Protein AF-A0AAD5DA37-F1 (afdb_monomer_lite)

Sequence (139 aa):
TGRIPVELLAKANKGSLSLSYDDEITSDAASSCDRSTCKNKNNKKIIIPVIATVVFIVMILTVFIAIWIFKKPKARGTALRIRKQQYTYAEIQSITNNFNVVIGKGGFGTVYRGHIGDTQVAVKMLSESSHQGEKQFQA

Structure (mmCIF, N/CA/C/O backbone):
data_AF-A0AAD5DA37-F1
#
_entry.id   AF-A0AAD5DA37-F1
#
loop_
_atom_site.group_PDB
_atom_site.id
_atom_site.type_symbol
_atom_site.label_atom_id
_atom_site.label_alt_id
_atom_site.label_comp_id
_atom_site.label_asym_id
_atom_site.label_entity_id
_atom_site.label_seq_id
_atom_site.pdbx_PDB_ins_code
_atom_site.Cartn_x
_atom_site.Cartn_y
_atom_site.Cartn_z
_atom_site.occupancy
_atom_site.B_iso_or_equiv
_atom_site.auth_seq_id
_atom_site.auth_comp_id
_atom_site.auth_asym_id
_atom_site.auth_atom_id
_atom_site.pdbx_PDB_model_num
ATOM 1 N N . THR A 1 1 ? 78.936 -23.719 -62.184 1.00 46.50 1 THR A N 1
ATOM 2 C CA . THR A 1 1 ? 77.488 -23.426 -62.109 1.00 46.50 1 THR A CA 1
ATOM 3 C C . THR A 1 1 ? 76.784 -24.616 -61.481 1.00 46.50 1 THR A C 1
ATOM 5 O O . THR A 1 1 ? 76.774 -25.692 -62.063 1.00 46.50 1 THR A O 1
ATOM 8 N N . GLY A 1 2 ? 76.300 -24.479 -60.244 1.00 72.38 2 GLY A N 1
ATOM 9 C CA . GLY A 1 2 ? 75.614 -25.570 -59.540 1.00 72.38 2 GLY A CA 1
ATOM 10 C C . GLY A 1 2 ? 74.167 -25.717 -60.013 1.00 72.38 2 GLY A C 1
ATOM 11 O O . GLY A 1 2 ? 73.505 -24.715 -60.274 1.00 72.38 2 GLY A O 1
ATOM 12 N N . ARG A 1 3 ? 73.672 -26.954 -60.138 1.00 70.62 3 ARG A N 1
ATOM 13 C CA . ARG A 1 3 ? 72.246 -27.212 -60.386 1.00 70.62 3 ARG A CA 1
ATOM 14 C C . ARG A 1 3 ? 71.481 -27.053 -59.077 1.00 70.62 3 ARG A C 1
ATOM 16 O O . ARG A 1 3 ? 71.875 -27.613 -58.059 1.00 70.62 3 ARG A O 1
ATOM 23 N N . ILE A 1 4 ? 70.392 -26.296 -59.119 1.00 79.19 4 ILE A N 1
ATOM 24 C CA . ILE A 1 4 ? 69.515 -26.101 -57.967 1.00 79.19 4 ILE A CA 1
ATOM 25 C C . ILE A 1 4 ? 68.776 -27.425 -57.697 1.00 79.19 4 ILE A C 1
ATOM 27 O O . ILE A 1 4 ? 68.180 -27.977 -58.627 1.00 79.19 4 ILE A O 1
ATOM 31 N N . PRO A 1 5 ? 68.799 -27.950 -56.460 1.00 81.12 5 PRO A N 1
ATOM 32 C CA . PRO A 1 5 ? 68.086 -29.169 -56.095 1.00 81.12 5 PRO A CA 1
ATOM 33 C C . PRO A 1 5 ? 66.579 -29.056 -56.354 1.00 81.12 5 PRO A C 1
ATOM 35 O O . PRO A 1 5 ? 65.937 -28.077 -55.968 1.00 81.12 5 PRO A O 1
ATOM 38 N N . VAL A 1 6 ? 66.000 -30.095 -56.960 1.00 83.81 6 VAL A N 1
ATOM 39 C CA . VAL A 1 6 ? 64.576 -30.156 -57.343 1.00 83.81 6 VAL A CA 1
ATOM 40 C C . VAL A 1 6 ? 63.618 -29.970 -56.164 1.00 83.81 6 VAL A C 1
ATOM 42 O O . VAL A 1 6 ? 62.519 -29.448 -56.334 1.00 83.81 6 VAL A O 1
ATOM 45 N N . GLU A 1 7 ? 64.043 -30.327 -54.954 1.00 80.62 7 GLU A N 1
ATOM 46 C CA . GLU A 1 7 ? 63.244 -30.147 -53.741 1.00 80.62 7 GLU A CA 1
ATOM 47 C C . GLU A 1 7 ? 63.061 -28.679 -53.361 1.00 80.62 7 GLU A C 1
ATOM 49 O O . GLU A 1 7 ? 61.979 -28.288 -52.919 1.00 80.62 7 GLU A O 1
ATOM 54 N N . LEU A 1 8 ? 64.090 -27.850 -53.565 1.00 74.75 8 LEU A N 1
ATOM 55 C CA . LEU A 1 8 ? 64.002 -26.413 -53.305 1.00 74.75 8 LEU A CA 1
ATOM 56 C C . LEU A 1 8 ? 63.081 -25.744 -54.322 1.00 74.75 8 LEU A C 1
ATOM 58 O O . LEU A 1 8 ? 62.268 -24.902 -53.950 1.00 74.75 8 LEU A O 1
ATOM 62 N N . LEU A 1 9 ? 63.131 -26.192 -55.578 1.00 80.38 9 LEU A N 1
ATOM 63 C CA . LEU A 1 9 ? 62.218 -25.733 -56.622 1.00 80.38 9 LEU A CA 1
ATOM 64 C C . LEU A 1 9 ? 60.763 -26.121 -56.306 1.00 80.38 9 LEU A C 1
ATOM 66 O O . LEU A 1 9 ? 59.847 -25.312 -56.442 1.00 80.38 9 LEU A O 1
ATOM 70 N N . ALA A 1 10 ? 60.545 -27.345 -55.818 1.00 80.31 10 ALA A N 1
ATOM 71 C CA . ALA A 1 10 ? 59.225 -27.814 -55.411 1.00 80.31 10 ALA A CA 1
ATOM 72 C C . ALA A 1 10 ? 58.692 -27.057 -54.184 1.00 80.31 10 ALA A C 1
ATOM 74 O O . ALA A 1 10 ? 57.505 -26.731 -54.136 1.00 80.31 10 ALA A O 1
ATOM 75 N N . LYS A 1 11 ? 59.547 -26.748 -53.203 1.00 80.00 11 LYS A N 1
ATOM 76 C CA . LYS A 1 11 ? 59.164 -25.944 -52.031 1.00 80.00 11 LYS A CA 1
ATOM 77 C C . LYS A 1 11 ? 58.892 -24.482 -52.390 1.00 80.00 11 LYS A C 1
ATOM 79 O O . LYS A 1 11 ? 57.960 -23.911 -51.825 1.00 80.00 11 LYS A O 1
ATOM 84 N N . ALA A 1 12 ? 59.628 -23.914 -53.349 1.00 78.75 12 ALA A N 1
ATOM 85 C CA . ALA A 1 12 ? 59.367 -22.582 -53.899 1.00 78.75 12 ALA A CA 1
ATOM 86 C C . ALA A 1 12 ? 58.004 -22.530 -54.605 1.00 78.75 12 ALA A C 1
ATOM 88 O O . ALA A 1 12 ? 57.173 -21.687 -54.276 1.00 78.75 12 ALA A O 1
ATOM 89 N N . ASN A 1 13 ? 57.723 -23.497 -55.485 1.00 78.31 13 ASN A N 1
ATOM 90 C CA . ASN A 1 13 ? 56.436 -23.591 -56.184 1.00 78.31 13 ASN A CA 1
ATOM 91 C C . ASN A 1 13 ? 55.253 -23.834 -55.235 1.00 78.31 13 ASN A C 1
ATOM 93 O O . ASN A 1 13 ? 54.133 -23.426 -55.527 1.00 78.31 13 ASN A O 1
ATOM 97 N N . LYS A 1 14 ? 55.490 -24.480 -54.089 1.00 83.88 14 LYS A N 1
ATOM 98 C CA . LYS A 1 14 ? 54.484 -24.677 -53.033 1.00 83.88 14 LYS A CA 1
ATOM 99 C C . LYS A 1 14 ? 54.370 -23.495 -52.059 1.00 83.88 14 LYS A C 1
ATOM 101 O O . LYS A 1 14 ? 53.580 -23.580 -51.126 1.00 83.88 14 LYS A O 1
ATOM 106 N N . GLY A 1 15 ? 55.154 -22.425 -52.232 1.00 74.88 15 GLY A N 1
ATOM 107 C CA . GLY A 1 15 ? 55.131 -21.248 -51.354 1.00 74.88 15 GLY A CA 1
ATOM 108 C C . GLY A 1 15 ? 55.596 -21.521 -49.918 1.00 74.88 15 GLY A C 1
ATOM 109 O O . GLY A 1 15 ? 55.272 -20.765 -49.011 1.00 74.88 15 GLY A O 1
ATOM 110 N N . SER A 1 16 ? 56.334 -22.613 -49.695 1.00 75.19 16 SER A N 1
ATOM 111 C CA . SER A 1 16 ? 56.757 -23.081 -48.366 1.00 75.19 16 SER A CA 1
ATOM 112 C C . SER A 1 16 ? 58.086 -22.468 -47.898 1.00 75.19 16 SER A C 1
ATOM 114 O O . SER A 1 16 ? 58.566 -22.818 -46.819 1.00 75.19 16 SER A O 1
ATOM 116 N N . LEU A 1 17 ? 58.720 -21.615 -48.706 1.00 65.50 17 LEU A N 1
ATOM 117 C CA . LEU A 1 17 ? 59.999 -20.987 -48.375 1.00 65.50 17 LEU A CA 1
ATOM 118 C C . LEU A 1 17 ? 59.750 -19.600 -47.777 1.00 65.50 17 LEU A C 1
ATOM 120 O O . LEU A 1 17 ? 59.368 -18.676 -48.490 1.00 65.50 17 LEU A O 1
ATOM 124 N N . SER A 1 18 ? 59.974 -19.459 -46.472 1.00 53.88 18 SER A N 1
ATOM 125 C CA . SER A 1 18 ? 60.007 -18.160 -45.799 1.00 53.88 18 SER A CA 1
ATOM 126 C C . SER A 1 18 ? 61.442 -17.643 -45.783 1.00 53.88 18 SER A C 1
ATOM 128 O O . SER A 1 18 ? 62.304 -18.236 -45.133 1.00 53.88 18 SER A O 1
ATOM 130 N N . LEU A 1 19 ? 61.701 -16.552 -46.498 1.00 58.47 19 LEU A N 1
ATOM 131 C CA . LEU A 1 19 ? 62.982 -15.856 -46.465 1.00 58.47 19 LEU A CA 1
ATOM 132 C C . LEU A 1 19 ? 62.803 -14.637 -45.559 1.00 58.47 19 LEU A C 1
ATOM 134 O O . LEU A 1 19 ? 62.083 -13.707 -45.914 1.00 58.47 19 LEU A O 1
ATOM 138 N N . SER A 1 20 ? 63.383 -14.696 -44.363 1.00 57.66 20 SER A N 1
ATOM 139 C CA . SER A 1 20 ? 63.475 -13.545 -43.465 1.00 57.66 20 SER A CA 1
ATOM 140 C C . SER A 1 20 ? 64.844 -12.918 -43.680 1.00 57.66 20 SER A C 1
ATOM 142 O O . SER A 1 20 ? 65.851 -13.618 -43.590 1.00 57.66 20 SER A O 1
ATOM 144 N N . TYR A 1 21 ? 64.866 -11.637 -44.028 1.00 58.88 21 TYR A N 1
ATOM 145 C CA . TYR A 1 21 ? 66.077 -10.834 -44.112 1.00 58.88 21 TYR A CA 1
ATOM 146 C C . TYR A 1 21 ? 65.953 -9.760 -43.038 1.00 58.88 21 TYR A C 1
ATOM 148 O O . TYR A 1 21 ? 65.040 -8.935 -43.101 1.00 58.88 21 TYR A O 1
ATOM 156 N N . ASP A 1 22 ? 66.812 -9.835 -42.030 1.00 49.25 22 ASP A N 1
ATOM 157 C CA . ASP A 1 22 ? 66.874 -8.833 -40.976 1.00 49.25 22 ASP A CA 1
ATOM 158 C C . ASP A 1 22 ? 67.681 -7.652 -41.523 1.00 49.25 22 ASP A C 1
ATOM 160 O O . ASP A 1 22 ? 68.890 -7.747 -41.722 1.00 49.25 22 ASP A O 1
ATOM 164 N N . ASP A 1 23 ? 66.985 -6.566 -41.853 1.00 50.91 23 ASP A N 1
ATOM 165 C CA . ASP A 1 23 ? 67.605 -5.339 -42.342 1.00 50.91 23 ASP A CA 1
ATOM 166 C C . ASP A 1 23 ? 68.071 -4.509 -41.137 1.00 50.91 23 ASP A C 1
ATOM 168 O O . ASP A 1 23 ? 67.270 -3.878 -40.441 1.00 50.91 23 ASP A O 1
ATOM 172 N N . GLU A 1 24 ? 69.374 -4.546 -40.856 1.00 46.44 24 GLU A N 1
ATOM 173 C CA . GLU A 1 24 ? 70.029 -3.541 -40.024 1.00 46.44 24 GLU A CA 1
ATOM 174 C C . GLU A 1 24 ? 70.296 -2.314 -40.906 1.00 46.44 24 GLU A C 1
ATOM 176 O O . GLU A 1 24 ? 71.059 -2.353 -41.870 1.00 46.44 24 GLU A O 1
ATOM 181 N N . ILE A 1 25 ? 69.576 -1.239 -40.589 1.00 48.12 25 ILE A N 1
ATOM 182 C CA . ILE A 1 25 ? 69.479 0.023 -41.325 1.00 48.12 25 ILE A CA 1
ATOM 183 C C . ILE A 1 25 ? 70.859 0.535 -41.766 1.00 48.12 25 ILE A C 1
ATOM 185 O O . ILE A 1 25 ? 71.643 0.980 -40.931 1.00 48.12 25 ILE A O 1
ATOM 189 N N . THR A 1 26 ? 71.093 0.633 -43.078 1.00 40.06 26 THR A N 1
ATOM 190 C CA . THR A 1 26 ? 71.935 1.701 -43.641 1.00 40.06 26 THR A CA 1
ATOM 191 C C . THR A 1 26 ? 71.319 2.293 -44.907 1.00 40.06 26 THR A C 1
ATOM 193 O O . THR A 1 26 ? 70.771 1.613 -45.770 1.00 40.06 26 THR A O 1
ATOM 196 N N . SER A 1 27 ? 71.358 3.619 -44.938 1.00 47.59 27 SER A N 1
ATOM 197 C CA . SER A 1 27 ? 70.870 4.535 -45.958 1.00 47.59 27 SER A CA 1
ATOM 198 C C . SER A 1 27 ? 71.576 4.358 -47.306 1.00 47.59 27 SER A C 1
ATOM 200 O O . SER A 1 27 ? 72.799 4.339 -47.349 1.00 47.59 27 SER A O 1
ATOM 202 N N . ASP A 1 28 ? 70.800 4.284 -48.394 1.00 40.62 28 ASP A N 1
ATOM 203 C CA . ASP A 1 28 ? 70.875 5.172 -49.572 1.00 40.62 28 ASP A CA 1
ATOM 204 C C . ASP A 1 28 ? 70.463 4.491 -50.897 1.00 40.62 28 ASP A C 1
ATOM 206 O O . ASP A 1 28 ? 70.945 3.435 -51.285 1.00 40.62 28 ASP A O 1
ATOM 210 N N . ALA A 1 29 ? 69.562 5.186 -51.599 1.00 44.03 29 ALA A N 1
ATOM 211 C CA . ALA A 1 29 ? 69.283 5.185 -53.038 1.00 44.03 29 ALA A CA 1
ATOM 212 C C . ALA A 1 29 ? 68.998 3.863 -53.804 1.00 44.03 29 ALA A C 1
ATOM 214 O O . ALA A 1 29 ? 69.875 3.180 -54.317 1.00 44.03 29 ALA A O 1
ATOM 215 N N . ALA A 1 30 ? 67.701 3.720 -54.109 1.00 46.97 30 ALA A N 1
ATOM 216 C CA . ALA A 1 30 ? 67.139 3.369 -55.419 1.00 46.97 30 ALA A CA 1
ATOM 217 C C . ALA A 1 30 ? 67.285 1.926 -55.947 1.00 46.97 30 ALA A C 1
ATOM 219 O O . ALA A 1 30 ? 68.140 1.610 -56.768 1.00 46.97 30 ALA A O 1
ATOM 220 N N . SER A 1 31 ? 66.244 1.124 -55.710 1.00 42.97 31 SER A N 1
ATOM 221 C CA . SER A 1 31 ? 65.610 0.415 -56.827 1.00 42.97 31 SER A CA 1
ATOM 222 C C . SER A 1 31 ? 64.092 0.368 -56.644 1.00 42.97 31 SER A C 1
ATOM 224 O O . SER A 1 31 ? 63.566 0.234 -55.543 1.00 42.97 31 SER A O 1
ATOM 226 N N . SER A 1 32 ? 63.403 0.611 -57.754 1.00 42.59 32 SER A N 1
ATOM 227 C CA . SER A 1 32 ? 61.955 0.698 -57.895 1.00 42.59 32 SER A CA 1
ATOM 228 C C . SER A 1 32 ? 61.241 -0.525 -57.314 1.00 42.59 32 SER A C 1
ATOM 230 O O . SER A 1 32 ? 61.392 -1.636 -57.818 1.00 42.59 32 SER A O 1
ATOM 232 N N . CYS A 1 33 ? 60.410 -0.308 -56.296 1.00 40.47 33 CYS A N 1
ATOM 233 C CA . CYS A 1 33 ? 59.409 -1.278 -55.874 1.00 40.47 33 CYS A CA 1
ATOM 234 C C . CYS A 1 33 ? 58.073 -0.900 -56.514 1.00 40.47 33 CYS A C 1
ATOM 236 O O . CYS A 1 33 ? 57.342 -0.058 -55.988 1.00 40.47 33 CYS A O 1
ATOM 238 N N . ASP A 1 34 ? 57.735 -1.542 -57.633 1.00 42.50 34 ASP A N 1
ATOM 239 C CA . ASP A 1 34 ? 56.370 -1.528 -58.153 1.00 42.50 34 ASP A CA 1
ATOM 240 C C . ASP A 1 34 ? 55.478 -2.342 -57.204 1.00 42.50 34 ASP A C 1
ATOM 242 O O . ASP A 1 34 ? 55.358 -3.568 -57.281 1.00 42.50 34 ASP A O 1
ATOM 246 N N . ARG A 1 35 ? 54.893 -1.650 -56.222 1.00 53.50 35 ARG A N 1
ATOM 247 C CA . ARG A 1 35 ? 53.939 -2.219 -55.269 1.00 53.50 35 ARG A CA 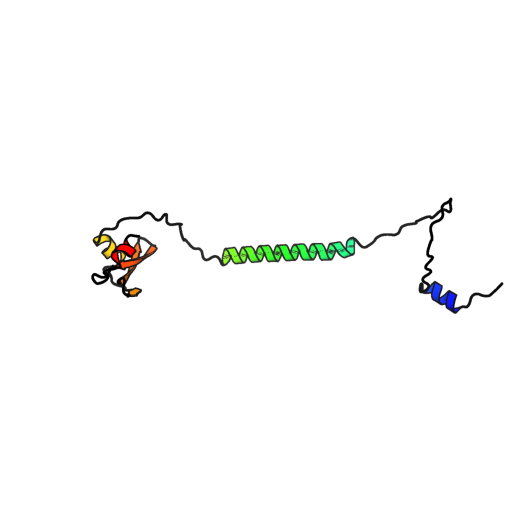1
ATOM 248 C C . ARG A 1 35 ? 52.576 -2.334 -55.943 1.00 53.50 35 ARG A C 1
ATOM 250 O O . ARG A 1 35 ? 51.628 -1.629 -55.590 1.00 53.50 35 ARG A O 1
ATOM 257 N N . SER A 1 36 ? 52.456 -3.251 -56.895 1.00 50.81 36 SER A N 1
ATOM 258 C CA . SER A 1 36 ? 51.175 -3.559 -57.525 1.00 50.81 36 SER A CA 1
ATOM 259 C C . SER A 1 36 ? 50.251 -4.300 -56.543 1.00 50.81 36 SER A C 1
ATOM 261 O O . SER A 1 36 ? 50.199 -5.518 -56.422 1.00 50.81 36 SER A O 1
ATOM 263 N N . THR A 1 37 ? 49.457 -3.499 -55.830 1.00 51.59 37 THR A N 1
ATOM 264 C CA . THR A 1 37 ? 48.185 -3.845 -55.176 1.00 51.59 37 THR A CA 1
ATOM 265 C C . THR A 1 37 ? 48.179 -5.059 -54.242 1.00 51.59 37 THR A C 1
ATOM 267 O O . THR A 1 37 ? 47.638 -6.122 -54.550 1.00 51.59 37 THR A O 1
ATOM 270 N N . CYS A 1 38 ? 48.563 -4.828 -52.987 1.00 47.75 38 CYS A N 1
ATOM 271 C CA . CYS A 1 38 ? 47.943 -5.556 -51.884 1.00 47.75 38 CYS A CA 1
ATOM 272 C C . CYS A 1 38 ? 46.453 -5.168 -51.828 1.00 47.75 38 CYS A C 1
ATOM 274 O O . CYS A 1 38 ? 46.079 -4.172 -51.209 1.00 47.75 38 CYS A O 1
ATOM 276 N N . LYS A 1 39 ? 45.582 -5.932 -52.495 1.00 47.56 39 LYS A N 1
ATOM 277 C CA . LYS A 1 39 ? 44.130 -5.824 -52.302 1.00 47.56 39 LYS A CA 1
ATOM 278 C C . LYS A 1 39 ? 43.793 -6.317 -50.893 1.00 47.56 39 LYS A C 1
ATOM 280 O O . LYS A 1 39 ? 43.587 -7.509 -50.684 1.00 47.56 39 LYS A O 1
ATOM 285 N N . ASN A 1 40 ? 43.715 -5.395 -49.936 1.00 54.41 40 ASN A N 1
ATOM 286 C CA . ASN A 1 40 ? 43.062 -5.622 -48.649 1.00 54.41 40 ASN A CA 1
ATOM 287 C C . ASN A 1 40 ? 41.586 -5.968 -48.924 1.00 54.41 40 ASN A C 1
ATOM 289 O O . ASN A 1 40 ? 40.786 -5.115 -49.311 1.00 54.41 40 ASN A O 1
ATOM 293 N N . LYS A 1 41 ? 41.252 -7.256 -48.817 1.00 56.19 41 LYS A N 1
ATOM 294 C CA . LYS A 1 41 ? 39.925 -7.818 -49.095 1.00 56.19 41 LYS A CA 1
ATOM 295 C C . LYS A 1 41 ? 39.387 -8.483 -47.829 1.00 56.19 41 LYS A C 1
ATOM 297 O O . LYS A 1 41 ? 39.072 -9.671 -47.824 1.00 56.19 41 LYS A O 1
ATOM 302 N N . ASN A 1 42 ? 39.287 -7.717 -46.744 1.00 59.69 42 ASN A N 1
ATOM 303 C CA . ASN A 1 42 ? 38.787 -8.207 -45.453 1.00 59.69 42 ASN A CA 1
ATOM 304 C C . ASN A 1 42 ? 37.783 -7.276 -44.755 1.00 59.69 42 ASN A C 1
ATOM 306 O O . ASN A 1 42 ? 37.200 -7.672 -43.751 1.00 59.69 42 ASN A O 1
ATOM 310 N N . ASN A 1 43 ? 37.437 -6.123 -45.328 1.00 57.38 43 ASN A N 1
ATOM 311 C CA . ASN A 1 43 ? 36.329 -5.303 -44.826 1.00 57.38 43 ASN A CA 1
ATOM 312 C C . ASN A 1 43 ? 34.960 -5.992 -45.007 1.00 57.38 43 ASN A C 1
ATOM 314 O O . ASN A 1 43 ? 34.153 -5.997 -44.087 1.00 57.38 43 ASN A O 1
ATOM 318 N N . LYS A 1 44 ? 34.702 -6.689 -46.122 1.00 56.38 44 LYS A N 1
ATOM 319 C CA . LYS A 1 44 ? 33.400 -7.366 -46.333 1.00 56.38 44 LYS A CA 1
ATOM 320 C C . LYS A 1 44 ? 33.169 -8.598 -45.443 1.00 56.38 44 LYS A C 1
ATOM 322 O O . LYS A 1 44 ? 32.024 -8.922 -45.161 1.00 56.38 44 LYS A O 1
ATOM 327 N N . LYS A 1 45 ? 34.234 -9.272 -44.986 1.00 60.28 45 LYS A N 1
ATOM 328 C CA . LYS A 1 45 ? 34.129 -10.461 -44.115 1.00 60.28 45 LYS A CA 1
ATOM 329 C C . LYS A 1 45 ? 33.882 -10.104 -42.643 1.00 60.28 45 LYS A C 1
ATOM 331 O O . LYS A 1 45 ? 33.320 -10.918 -41.924 1.00 60.28 45 LYS A O 1
ATOM 336 N N . ILE A 1 46 ? 34.267 -8.898 -42.216 1.00 62.97 46 ILE A N 1
ATOM 337 C CA . ILE A 1 46 ? 34.105 -8.412 -40.834 1.00 62.97 46 ILE A CA 1
ATOM 338 C C . ILE A 1 46 ? 32.809 -7.599 -40.673 1.00 62.97 46 ILE A C 1
ATOM 340 O O . ILE A 1 46 ? 32.174 -7.657 -39.629 1.00 62.97 46 ILE A O 1
ATOM 344 N N . ILE A 1 47 ? 32.352 -6.901 -41.717 1.00 65.81 47 ILE A N 1
ATOM 345 C CA . ILE A 1 47 ? 31.130 -6.080 -41.653 1.00 65.81 47 ILE A CA 1
ATOM 346 C C . ILE A 1 47 ? 29.863 -6.933 -41.448 1.00 65.81 47 ILE A C 1
ATOM 348 O O . ILE A 1 47 ? 28.989 -6.558 -40.672 1.00 65.81 47 ILE A O 1
ATOM 352 N N . ILE A 1 48 ? 29.770 -8.096 -42.102 1.00 70.44 48 ILE A N 1
ATOM 353 C CA . ILE A 1 48 ? 28.586 -8.971 -42.035 1.00 70.44 48 ILE A CA 1
ATOM 354 C C . ILE A 1 48 ? 28.303 -9.478 -40.604 1.00 70.44 48 ILE A C 1
ATOM 356 O O . ILE A 1 48 ? 27.172 -9.302 -40.147 1.00 70.44 48 ILE A O 1
ATOM 360 N N . PRO A 1 49 ? 29.273 -10.052 -39.856 1.00 79.25 49 PRO A N 1
ATOM 361 C CA . PRO A 1 49 ? 29.007 -10.498 -38.488 1.00 79.25 49 PRO A CA 1
ATOM 362 C C . PRO A 1 49 ? 28.738 -9.333 -37.526 1.00 79.25 49 PRO A C 1
ATOM 364 O O . PRO A 1 49 ? 27.923 -9.484 -36.624 1.00 79.25 49 PRO A O 1
ATOM 367 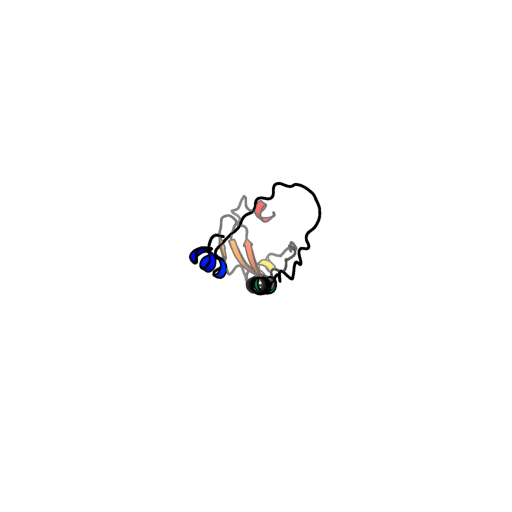N N . VAL A 1 50 ? 29.353 -8.163 -37.732 1.00 82.06 50 VAL A N 1
ATOM 368 C CA . VAL A 1 50 ? 29.151 -6.994 -36.856 1.00 82.06 50 VAL A CA 1
ATOM 369 C C . VAL A 1 50 ? 27.743 -6.413 -37.001 1.00 82.06 50 VAL A C 1
ATOM 371 O O . VAL A 1 50 ? 27.109 -6.075 -36.007 1.00 82.06 50 VAL A O 1
ATOM 374 N N . ILE A 1 51 ? 27.206 -6.329 -38.220 1.00 83.94 51 ILE A N 1
ATOM 375 C CA . ILE A 1 51 ? 25.832 -5.840 -38.413 1.00 83.94 51 ILE A CA 1
ATOM 376 C C . ILE A 1 51 ? 24.827 -6.827 -37.807 1.00 83.94 51 ILE A C 1
ATOM 378 O O . ILE A 1 51 ? 23.882 -6.411 -37.135 1.00 83.94 51 ILE A O 1
ATOM 382 N N . ALA A 1 52 ? 25.051 -8.132 -37.989 1.00 85.62 52 ALA A N 1
ATOM 383 C CA . ALA A 1 52 ? 24.169 -9.162 -37.447 1.00 85.62 52 ALA A CA 1
ATOM 384 C C . ALA A 1 52 ? 24.095 -9.124 -35.909 1.00 85.62 52 ALA A C 1
ATOM 386 O O . ALA A 1 52 ? 23.005 -9.246 -35.346 1.00 85.62 52 ALA A O 1
ATOM 387 N N . THR A 1 53 ? 25.220 -8.899 -35.220 1.00 89.06 53 THR A N 1
ATOM 388 C CA . THR A 1 53 ? 25.241 -8.817 -33.750 1.00 89.06 53 THR A CA 1
ATOM 389 C C . THR A 1 53 ? 24.558 -7.559 -33.229 1.00 89.06 53 THR A C 1
ATOM 391 O O . THR A 1 53 ? 23.787 -7.643 -32.274 1.00 89.06 53 THR A O 1
ATOM 394 N N . VAL A 1 54 ? 24.769 -6.406 -33.870 1.00 93.19 54 VAL A N 1
ATOM 395 C CA . VAL A 1 54 ? 24.127 -5.148 -33.459 1.00 93.19 54 VAL A CA 1
ATOM 396 C C . VAL A 1 54 ? 22.605 -5.240 -33.590 1.00 93.19 54 VAL A C 1
ATOM 398 O O . VAL A 1 54 ? 21.890 -4.874 -32.658 1.00 93.19 54 VAL A O 1
ATOM 401 N N . VAL A 1 55 ? 22.094 -5.796 -34.694 1.00 93.50 55 VAL A N 1
ATOM 402 C CA . VAL A 1 55 ? 20.644 -5.971 -34.894 1.00 93.50 55 VAL A CA 1
ATOM 403 C C . VAL A 1 55 ? 20.053 -6.920 -33.849 1.00 93.50 55 VAL A C 1
ATOM 405 O O . VAL A 1 55 ? 19.003 -6.624 -33.280 1.00 93.50 55 VAL A O 1
ATOM 408 N N . PHE A 1 56 ? 20.738 -8.024 -33.542 1.00 94.12 56 PHE A N 1
ATOM 409 C CA . PHE A 1 56 ? 20.280 -8.983 -32.536 1.00 94.12 56 PHE A CA 1
ATOM 410 C C . PHE A 1 56 ? 20.225 -8.374 -31.126 1.00 94.12 56 PHE A C 1
ATOM 412 O O . PHE A 1 56 ? 19.236 -8.554 -30.416 1.00 94.12 56 PHE A O 1
ATOM 419 N N . ILE A 1 57 ? 21.236 -7.588 -30.740 1.00 94.81 57 ILE A N 1
ATOM 420 C CA . ILE A 1 57 ? 21.272 -6.896 -29.442 1.00 94.81 57 ILE A CA 1
ATOM 421 C C . ILE A 1 57 ? 20.127 -5.880 -29.334 1.00 94.81 57 ILE A C 1
ATOM 423 O O . ILE A 1 57 ? 19.428 -5.853 -28.322 1.00 94.81 57 ILE A O 1
ATOM 427 N N . VAL A 1 58 ? 19.882 -5.080 -30.377 1.00 95.38 58 VAL A N 1
ATOM 428 C CA . VAL A 1 58 ? 18.769 -4.112 -30.395 1.00 95.38 58 VAL A CA 1
ATOM 429 C C . VAL A 1 58 ? 17.413 -4.826 -30.312 1.00 95.38 58 VAL A C 1
ATOM 431 O O . VAL A 1 58 ? 16.520 -4.381 -29.588 1.00 95.38 58 VAL A O 1
ATOM 434 N N . MET A 1 59 ? 17.260 -5.969 -30.984 1.00 94.62 59 MET A N 1
ATOM 435 C CA . MET A 1 59 ? 16.039 -6.779 -30.926 1.00 94.62 59 MET A CA 1
ATOM 436 C C . MET A 1 59 ? 15.798 -7.326 -29.508 1.00 94.62 59 MET A C 1
ATOM 438 O O . MET A 1 59 ? 14.707 -7.177 -28.961 1.00 94.62 59 MET A O 1
ATOM 442 N N . ILE A 1 60 ? 16.836 -7.840 -28.843 1.00 95.12 60 ILE A N 1
ATOM 443 C CA . ILE A 1 60 ? 16.734 -8.286 -27.445 1.00 95.12 60 ILE A CA 1
ATOM 444 C C . ILE A 1 60 ? 16.378 -7.122 -26.514 1.00 95.12 60 ILE A C 1
ATOM 446 O O . ILE A 1 60 ? 15.488 -7.270 -25.678 1.00 95.12 60 ILE A O 1
ATOM 450 N N . LEU A 1 61 ? 17.025 -5.962 -26.658 1.00 94.62 61 LEU A N 1
ATOM 451 C CA . LEU A 1 61 ? 16.752 -4.793 -25.816 1.00 94.62 61 LEU A CA 1
ATOM 452 C C . LEU A 1 61 ? 15.310 -4.301 -25.976 1.00 94.62 61 LEU A C 1
ATOM 454 O O . LEU A 1 61 ? 14.644 -4.028 -24.979 1.00 94.62 61 LEU A O 1
ATOM 458 N N . THR A 1 62 ? 14.799 -4.233 -27.206 1.00 92.69 62 THR A N 1
ATOM 459 C CA . THR A 1 62 ? 13.412 -3.808 -27.464 1.00 92.69 62 THR A CA 1
ATOM 460 C C . THR A 1 62 ? 12.394 -4.787 -26.882 1.00 92.69 62 THR A C 1
ATOM 462 O O . THR A 1 62 ? 11.447 -4.353 -26.225 1.00 92.69 62 THR A O 1
ATOM 465 N N . VAL A 1 63 ? 12.615 -6.097 -27.026 1.00 94.62 63 VAL A N 1
ATOM 466 C CA . VAL A 1 63 ? 11.761 -7.130 -26.419 1.00 94.62 63 VAL A CA 1
ATOM 467 C C . VAL A 1 63 ? 11.840 -7.087 -24.895 1.00 94.62 63 VAL A C 1
ATOM 469 O O . VAL A 1 63 ? 10.814 -7.180 -24.230 1.00 94.62 63 VAL A O 1
ATOM 472 N N . PHE A 1 64 ? 13.023 -6.893 -24.318 1.00 92.75 64 PHE A N 1
ATOM 473 C CA . PHE A 1 64 ? 13.204 -6.824 -22.870 1.00 92.75 64 PHE A CA 1
ATOM 474 C C . PHE A 1 64 ? 12.528 -5.591 -22.260 1.00 92.75 64 PHE A C 1
ATOM 476 O O . PHE A 1 64 ? 11.833 -5.705 -21.250 1.00 92.75 64 PHE A O 1
ATOM 483 N N . ILE A 1 65 ? 12.638 -4.433 -22.918 1.00 91.06 65 ILE A N 1
ATOM 484 C CA . ILE A 1 65 ? 11.913 -3.212 -22.545 1.00 91.06 65 ILE A CA 1
ATOM 485 C C . ILE A 1 65 ? 10.402 -3.425 -22.685 1.00 91.06 65 ILE A C 1
ATOM 487 O O . ILE A 1 65 ? 9.659 -3.079 -21.767 1.00 91.06 65 ILE A O 1
ATOM 491 N N . ALA A 1 66 ? 9.936 -4.035 -23.779 1.00 88.62 66 ALA A N 1
ATOM 492 C CA . ALA A 1 66 ? 8.523 -4.344 -23.971 1.00 88.62 66 ALA A CA 1
ATOM 493 C C . ALA A 1 66 ? 8.008 -5.284 -22.874 1.00 88.62 66 ALA A C 1
ATOM 495 O O . ALA A 1 66 ? 7.022 -4.964 -22.217 1.00 88.62 66 ALA A O 1
ATOM 496 N N . ILE A 1 67 ? 8.703 -6.390 -22.596 1.00 89.56 67 ILE A N 1
ATOM 497 C CA . ILE A 1 67 ? 8.369 -7.321 -21.511 1.00 89.56 67 ILE A CA 1
ATOM 498 C C . ILE A 1 67 ? 8.365 -6.597 -20.170 1.00 89.56 67 ILE A C 1
ATOM 500 O O . ILE A 1 67 ? 7.462 -6.831 -19.375 1.00 89.56 67 ILE A O 1
ATOM 504 N N . TRP A 1 68 ? 9.318 -5.706 -19.899 1.00 84.88 68 TRP A N 1
ATOM 505 C CA . TRP A 1 68 ? 9.299 -4.922 -18.671 1.00 84.88 68 TRP A CA 1
ATOM 506 C C . TRP A 1 68 ? 8.101 -3.990 -18.593 1.00 84.88 68 TRP A C 1
ATOM 508 O O . TRP A 1 68 ? 7.503 -3.923 -17.528 1.00 84.88 68 TRP A O 1
ATOM 518 N N . ILE A 1 69 ? 7.718 -3.321 -19.680 1.00 78.88 69 ILE A N 1
ATOM 519 C CA . ILE A 1 69 ? 6.523 -2.467 -19.732 1.00 78.88 69 ILE A CA 1
ATOM 520 C C . ILE A 1 69 ? 5.249 -3.305 -19.548 1.00 78.88 69 ILE A C 1
ATOM 522 O O . ILE A 1 69 ? 4.386 -2.921 -18.763 1.00 78.88 69 ILE A O 1
ATOM 526 N N . PHE A 1 70 ? 5.150 -4.463 -20.206 1.00 75.44 70 PHE A N 1
ATOM 527 C CA . PHE A 1 70 ? 4.001 -5.371 -20.117 1.00 75.44 70 PHE A CA 1
ATOM 528 C C . PHE A 1 70 ? 3.916 -6.107 -18.771 1.00 75.44 70 PHE A C 1
ATOM 530 O O . PHE A 1 70 ? 2.815 -6.370 -18.292 1.00 75.44 70 PHE A O 1
ATOM 537 N N . LYS A 1 71 ? 5.055 -6.427 -18.142 1.00 69.19 71 LYS A N 1
ATOM 538 C CA . LYS A 1 71 ? 5.132 -7.050 -16.809 1.00 69.19 71 LYS A CA 1
ATOM 539 C C . LYS A 1 71 ? 5.121 -6.037 -15.676 1.00 69.19 71 LYS A C 1
ATOM 541 O O . LYS A 1 71 ? 5.029 -6.474 -14.529 1.00 69.19 71 LYS A O 1
ATOM 546 N N . LYS A 1 72 ? 5.185 -4.722 -15.933 1.00 59.53 72 LYS A N 1
ATOM 547 C CA . LYS A 1 72 ? 4.793 -3.770 -14.892 1.00 59.53 72 LYS A CA 1
ATOM 548 C C . LYS A 1 72 ? 3.310 -4.035 -14.656 1.00 59.53 72 LYS A C 1
ATOM 550 O O . LYS A 1 72 ? 2.520 -3.787 -15.571 1.00 59.53 72 LYS A O 1
ATOM 555 N N . PRO A 1 73 ? 2.889 -4.531 -13.477 1.00 58.25 73 PRO A N 1
ATOM 556 C CA . PRO A 1 73 ? 1.483 -4.428 -13.148 1.00 58.25 73 PRO A CA 1
ATOM 557 C C . PRO A 1 73 ? 1.120 -2.958 -13.350 1.00 58.25 73 PRO A C 1
ATOM 559 O O . PRO A 1 73 ? 1.892 -2.071 -12.968 1.00 58.25 73 PRO A O 1
ATOM 562 N N . LYS A 1 74 ? -0.026 -2.688 -13.983 1.00 52.16 74 LYS A N 1
ATOM 563 C CA . LYS A 1 74 ? -0.683 -1.389 -13.855 1.00 52.16 74 LYS A CA 1
ATOM 564 C C . LYS A 1 74 ? -0.947 -1.208 -12.364 1.00 52.16 74 LYS A C 1
ATOM 566 O O . LYS A 1 74 ?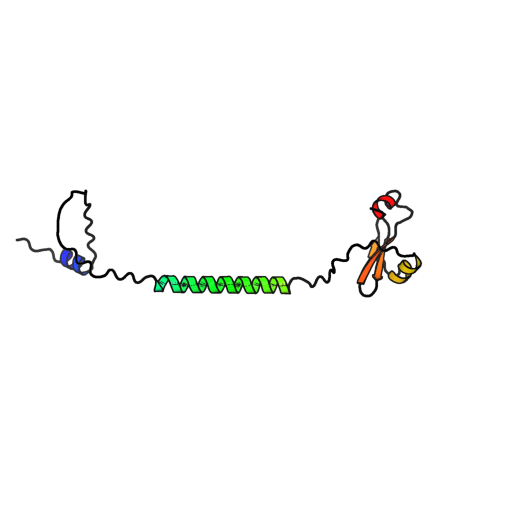 -2.040 -1.466 -11.873 1.00 52.16 74 LYS A O 1
ATOM 571 N N . ALA A 1 75 ? 0.057 -0.745 -11.632 1.00 55.81 75 ALA A N 1
ATOM 572 C CA . ALA A 1 75 ? -0.170 0.021 -10.446 1.00 55.81 75 ALA A CA 1
ATOM 573 C C . ALA A 1 75 ? -0.868 1.274 -10.971 1.00 55.81 75 ALA A C 1
ATOM 575 O O . ALA A 1 75 ? -0.244 2.291 -11.260 1.00 55.81 75 ALA A O 1
ATOM 576 N N . ARG A 1 76 ? -2.201 1.215 -11.036 1.00 48.75 76 ARG A N 1
ATOM 577 C CA . ARG A 1 76 ? -3.050 2.360 -10.703 1.00 48.75 76 ARG A CA 1
ATOM 578 C C . ARG A 1 76 ? -2.819 2.716 -9.224 1.00 48.75 76 ARG A C 1
ATOM 580 O O . ARG A 1 76 ? -3.746 2.878 -8.452 1.00 48.75 76 ARG A O 1
ATOM 587 N N . GLY A 1 77 ? -1.561 2.832 -8.815 1.00 50.19 77 GLY A N 1
ATOM 588 C CA . GLY A 1 77 ? -1.183 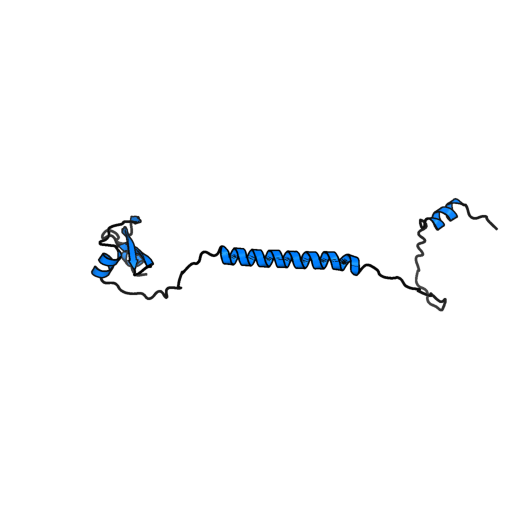3.722 -7.755 1.00 50.19 77 GLY A CA 1
ATOM 589 C C . GLY A 1 77 ? -1.124 5.069 -8.435 1.00 50.19 77 GLY A C 1
ATOM 590 O O . GLY A 1 77 ? -0.050 5.534 -8.806 1.00 50.19 77 GLY A O 1
ATOM 591 N N . THR A 1 78 ? -2.291 5.698 -8.624 1.00 49.53 78 THR A N 1
ATOM 592 C CA . THR A 1 78 ? -2.344 7.145 -8.436 1.00 49.53 78 THR A CA 1
ATOM 593 C C . THR A 1 78 ? -1.453 7.407 -7.240 1.00 49.53 78 THR A C 1
ATOM 595 O O . THR A 1 78 ? -1.680 6.810 -6.185 1.00 49.53 78 THR A O 1
ATOM 598 N N . ALA A 1 79 ? -0.401 8.201 -7.424 1.00 50.12 79 ALA A N 1
ATOM 599 C CA . ALA A 1 79 ? 0.253 8.851 -6.313 1.00 50.12 79 ALA A CA 1
ATOM 600 C C . ALA A 1 79 ? -0.864 9.639 -5.624 1.00 50.12 79 ALA A C 1
ATOM 602 O O . ALA A 1 79 ? -1.163 10.775 -5.993 1.00 50.12 79 ALA A O 1
ATOM 603 N N . LEU A 1 80 ? -1.590 8.965 -4.729 1.00 52.41 80 LEU A N 1
ATOM 604 C CA . LEU A 1 80 ? -2.556 9.559 -3.846 1.00 52.41 80 LEU A CA 1
ATOM 605 C C . LEU A 1 80 ? -1.665 10.479 -3.048 1.00 52.41 80 LEU A C 1
ATOM 607 O O . LEU A 1 80 ? -0.949 10.041 -2.148 1.00 52.41 80 LEU A O 1
ATOM 611 N N . ARG A 1 81 ? -1.633 11.752 -3.465 1.00 49.09 81 ARG A N 1
ATOM 612 C CA . ARG A 1 81 ? -1.307 12.862 -2.584 1.00 49.09 81 ARG A CA 1
ATOM 613 C C . ARG A 1 81 ? -1.894 12.441 -1.254 1.00 49.09 81 ARG A C 1
ATOM 615 O O . ARG A 1 81 ? -3.109 12.246 -1.199 1.00 49.09 81 ARG A O 1
ATOM 622 N N . ILE A 1 82 ? -1.044 12.206 -0.259 1.00 58.56 82 ILE A N 1
ATOM 623 C CA . ILE A 1 82 ? -1.477 11.866 1.091 1.00 58.56 82 ILE A CA 1
ATOM 624 C C . ILE A 1 82 ? -2.170 13.130 1.599 1.00 58.56 82 ILE A C 1
ATOM 626 O O . ILE A 1 82 ? -1.595 13.972 2.281 1.00 58.56 82 ILE A O 1
ATOM 630 N N . ARG A 1 83 ? -3.400 13.353 1.137 1.00 62.09 83 ARG A N 1
ATOM 631 C CA . ARG A 1 83 ? -4.313 14.321 1.694 1.00 62.09 83 ARG A CA 1
ATOM 632 C C . ARG A 1 83 ? -4.778 13.631 2.950 1.00 62.09 83 ARG A C 1
ATOM 634 O O . ARG A 1 83 ? -5.493 12.636 2.881 1.00 62.09 83 ARG A O 1
ATOM 641 N N . LYS A 1 84 ? -4.285 14.120 4.084 1.00 71.00 84 LYS A N 1
ATOM 642 C CA . LYS A 1 84 ? -4.757 13.733 5.407 1.00 71.00 84 LYS A CA 1
ATOM 643 C C . LYS A 1 84 ? -6.218 14.175 5.504 1.00 71.00 84 LYS A C 1
ATOM 645 O O . LYS A 1 84 ? -6.513 15.289 5.921 1.00 71.00 84 LYS A O 1
ATOM 650 N N . GLN A 1 85 ? -7.109 13.345 4.978 1.00 81.94 85 GLN A N 1
ATOM 651 C CA . GLN A 1 85 ? -8.541 13.573 4.989 1.00 81.94 85 GLN A CA 1
ATOM 652 C C . GLN A 1 85 ? -9.077 13.042 6.312 1.00 81.94 85 GLN A C 1
ATOM 654 O O . GLN A 1 85 ? -8.753 11.929 6.723 1.00 81.94 85 GLN A O 1
ATOM 659 N N . GLN A 1 86 ? -9.829 13.883 7.009 1.00 87.88 86 GLN A N 1
ATOM 660 C CA . GLN A 1 86 ? -10.505 13.489 8.233 1.00 87.88 86 GLN A CA 1
ATOM 661 C C . GLN A 1 86 ? -11.836 12.846 7.856 1.00 87.88 86 GLN A C 1
ATOM 663 O O . GLN A 1 86 ? -12.521 13.334 6.960 1.00 87.88 86 GLN A O 1
ATOM 668 N N . TYR A 1 87 ? -12.167 11.758 8.541 1.00 89.69 87 TYR A N 1
ATOM 669 C CA . TYR A 1 87 ? -13.436 11.058 8.405 1.00 89.69 87 TYR A CA 1
ATOM 670 C C . TYR A 1 87 ? -14.112 11.032 9.770 1.00 89.69 87 TYR A C 1
ATOM 672 O O . TYR A 1 87 ? -13.468 10.803 10.797 1.00 89.69 87 TYR A O 1
ATOM 680 N N . THR A 1 88 ? -15.412 11.266 9.776 1.00 93.94 88 THR A N 1
ATOM 681 C CA . THR A 1 88 ? -16.274 11.067 10.935 1.00 93.94 88 THR A CA 1
ATOM 682 C C . THR A 1 88 ? -16.444 9.575 11.222 1.00 93.94 88 THR A C 1
ATOM 684 O O . THR A 1 88 ? -16.266 8.720 10.352 1.00 93.94 88 THR A O 1
ATOM 687 N N . TYR A 1 89 ? -16.835 9.235 12.450 1.00 93.00 89 TYR A N 1
ATOM 688 C CA . TYR A 1 89 ? -17.073 7.840 12.826 1.00 93.00 89 TYR A CA 1
ATOM 689 C C . TYR A 1 89 ? -18.158 7.172 11.961 1.00 93.00 89 TYR A C 1
ATOM 691 O O . TYR A 1 89 ? -17.988 6.029 11.543 1.00 93.00 89 TYR A O 1
ATOM 699 N N . ALA A 1 90 ? -19.227 7.902 11.626 1.00 95.69 90 ALA A N 1
ATOM 700 C CA . ALA A 1 90 ? -20.296 7.412 10.754 1.00 95.69 90 ALA A CA 1
ATOM 701 C C . ALA A 1 90 ? -19.785 7.079 9.339 1.00 95.69 90 ALA A C 1
ATOM 703 O O . ALA A 1 90 ? -20.164 6.062 8.756 1.00 95.69 90 ALA A O 1
ATOM 704 N N . GLU A 1 91 ? -18.870 7.889 8.798 1.00 94.94 91 GLU A N 1
ATOM 705 C CA . GLU A 1 91 ? -18.218 7.585 7.520 1.00 94.94 91 GLU A CA 1
ATOM 706 C C . GLU A 1 91 ? -17.343 6.337 7.625 1.00 94.94 91 GLU A C 1
ATOM 708 O O . GLU A 1 91 ? -17.405 5.484 6.745 1.00 94.94 91 GLU A O 1
ATOM 713 N N . ILE A 1 92 ? -16.583 6.172 8.712 1.00 95.19 92 ILE A N 1
ATOM 714 C CA . ILE A 1 92 ? -15.780 4.962 8.943 1.00 95.19 92 ILE A CA 1
ATOM 715 C C . ILE A 1 92 ? -16.663 3.709 9.044 1.00 95.19 92 ILE A C 1
ATOM 717 O O . ILE A 1 92 ? -16.321 2.667 8.474 1.00 95.19 92 ILE A O 1
ATOM 721 N N . GLN A 1 93 ? -17.813 3.797 9.716 1.00 95.88 93 GLN A N 1
ATOM 722 C CA . GLN A 1 93 ? -18.793 2.709 9.753 1.00 95.88 93 GLN A CA 1
ATOM 723 C C . GLN A 1 93 ? -19.293 2.363 8.350 1.00 95.88 93 GLN A C 1
ATOM 725 O O . GLN A 1 93 ? -19.298 1.190 7.984 1.00 95.88 93 GLN A O 1
ATOM 730 N N . SER A 1 94 ? -19.639 3.365 7.542 1.00 96.44 94 SER A N 1
ATOM 731 C CA . SER A 1 94 ? -20.057 3.158 6.151 1.00 96.44 94 SER A CA 1
ATOM 732 C C . SER A 1 94 ? -18.946 2.515 5.306 1.00 96.44 94 SER A C 1
ATOM 734 O O . SER A 1 94 ? -19.160 1.477 4.680 1.00 96.44 94 SER A O 1
ATOM 736 N N . ILE A 1 95 ? -17.720 3.049 5.380 1.00 96.12 95 ILE A N 1
ATOM 737 C CA . ILE A 1 95 ? -16.533 2.556 4.660 1.00 96.12 95 ILE A CA 1
ATOM 738 C C . ILE A 1 95 ? -16.262 1.084 4.980 1.00 96.12 95 ILE A C 1
ATOM 740 O O . ILE A 1 95 ? -15.918 0.311 4.087 1.00 96.12 95 ILE A O 1
ATOM 744 N N . THR A 1 96 ? -16.399 0.691 6.246 1.00 96.81 96 THR A N 1
ATOM 745 C CA . THR A 1 96 ? -16.123 -0.674 6.727 1.00 96.81 96 THR A CA 1
ATOM 746 C C . THR A 1 96 ? -17.341 -1.598 6.700 1.00 96.81 96 THR A C 1
ATOM 748 O O . THR A 1 96 ? -17.244 -2.740 7.158 1.00 96.81 96 THR A O 1
ATOM 751 N N . ASN A 1 97 ? -18.482 -1.129 6.180 1.00 96.25 97 ASN A N 1
ATOM 752 C CA . ASN A 1 97 ? -19.763 -1.832 6.227 1.00 96.25 97 ASN A CA 1
ATOM 753 C C . ASN A 1 97 ? -20.092 -2.331 7.649 1.00 96.25 97 ASN A C 1
ATOM 755 O O . ASN A 1 97 ? -20.258 -3.527 7.879 1.00 96.25 97 ASN A O 1
ATOM 759 N N . ASN A 1 98 ? -20.113 -1.415 8.619 1.00 95.94 98 ASN A N 1
ATOM 760 C CA . ASN A 1 98 ? -20.288 -1.694 10.047 1.00 95.94 98 ASN A CA 1
ATOM 761 C C . ASN A 1 98 ? -19.239 -2.665 10.615 1.00 95.94 98 ASN A C 1
ATOM 763 O O . ASN A 1 98 ? -19.578 -3.573 11.373 1.00 95.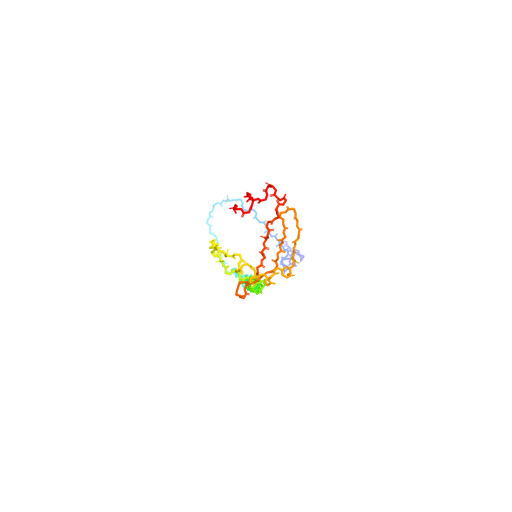94 98 ASN A O 1
ATOM 767 N N . PHE A 1 99 ? -17.965 -2.486 10.247 1.00 95.31 99 PHE A N 1
ATOM 768 C CA . PHE A 1 99 ? -16.850 -3.309 10.737 1.00 95.31 99 PHE A CA 1
ATOM 769 C C . PHE A 1 99 ? -17.014 -4.821 10.470 1.00 95.31 99 PHE A C 1
ATOM 771 O O . PHE A 1 99 ? -16.514 -5.654 11.224 1.00 95.31 99 PHE A O 1
ATOM 778 N N . ASN A 1 100 ? -17.700 -5.188 9.382 1.00 95.44 100 ASN A N 1
ATOM 779 C CA . ASN A 1 100 ? -18.121 -6.568 9.114 1.00 95.44 100 ASN A CA 1
ATOM 780 C C . ASN A 1 100 ? -16.946 -7.543 8.920 1.00 95.44 100 ASN A C 1
ATOM 782 O O . ASN A 1 100 ? -16.975 -8.665 9.423 1.00 95.44 100 ASN A O 1
ATOM 786 N N . VAL A 1 101 ? -15.898 -7.117 8.207 1.00 97.19 101 VAL A N 1
ATOM 787 C CA . VAL A 1 101 ? -14.791 -7.999 7.814 1.00 97.19 101 VAL A CA 1
ATOM 788 C C . VAL A 1 101 ? -13.496 -7.571 8.490 1.00 97.19 101 VAL A C 1
ATOM 790 O O . VAL A 1 101 ? -12.917 -6.536 8.155 1.00 97.19 101 VAL A O 1
ATOM 793 N N . VAL A 1 102 ? -13.003 -8.411 9.399 1.00 96.75 102 VAL A N 1
ATOM 794 C CA . VAL A 1 102 ? -11.674 -8.272 10.004 1.00 96.75 102 VAL A CA 1
ATOM 795 C C . VAL A 1 102 ? -10.625 -8.896 9.091 1.00 96.75 102 VAL A C 1
ATOM 797 O O . VAL A 1 102 ? -10.752 -10.048 8.688 1.00 96.75 102 VAL A O 1
ATOM 800 N N . ILE A 1 103 ? -9.563 -8.145 8.810 1.00 97.00 103 ILE A N 1
ATOM 801 C CA . ILE A 1 103 ? -8.417 -8.601 8.008 1.00 97.00 103 ILE A CA 1
ATOM 802 C C . ILE A 1 103 ? -7.133 -8.749 8.830 1.00 97.00 103 ILE A C 1
ATOM 804 O O . ILE A 1 103 ? -6.163 -9.322 8.346 1.00 97.00 103 ILE A O 1
ATOM 808 N N . GLY A 1 104 ? -7.117 -8.274 10.078 1.00 95.38 104 GLY A N 1
ATOM 809 C CA . GLY A 1 104 ? -5.993 -8.488 10.986 1.00 95.38 104 GLY A CA 1
ATOM 810 C C . GLY A 1 104 ? -6.300 -8.082 12.423 1.00 95.38 104 GLY A C 1
ATOM 811 O O . GLY A 1 104 ? -7.098 -7.179 12.666 1.00 95.38 104 GLY A O 1
ATOM 812 N N . LYS A 1 105 ? -5.648 -8.743 13.382 1.00 93.94 105 LYS A N 1
ATOM 813 C CA . LYS A 1 105 ? -5.697 -8.415 14.814 1.00 93.94 105 LYS A CA 1
ATOM 814 C C . LYS A 1 105 ? -4.283 -8.453 15.386 1.00 93.94 105 LYS A C 1
ATOM 816 O O . LYS A 1 105 ? -3.514 -9.348 15.047 1.00 93.94 105 LYS A O 1
ATOM 821 N N . GLY A 1 106 ? -3.948 -7.504 16.252 1.00 86.44 106 GLY A N 1
ATOM 822 C CA . GLY A 1 106 ? -2.665 -7.472 16.955 1.00 86.44 106 GLY A CA 1
ATOM 823 C C . GLY A 1 106 ? -2.689 -6.526 18.155 1.00 86.44 106 GLY A C 1
ATOM 824 O O . GLY A 1 106 ? -3.721 -5.939 18.470 1.00 86.44 106 GLY A O 1
ATOM 825 N N . GLY A 1 107 ? -1.539 -6.331 18.810 1.00 84.00 107 GLY A N 1
ATOM 826 C CA . GLY A 1 107 ? -1.432 -5.496 20.023 1.00 84.00 107 GLY A CA 1
ATOM 827 C C . GLY A 1 107 ? -1.762 -4.007 19.829 1.00 84.00 107 GLY A C 1
ATOM 828 O O . GLY A 1 107 ? -2.008 -3.284 20.790 1.00 84.00 107 GLY A O 1
ATOM 829 N N . PHE A 1 108 ? -1.814 -3.547 18.579 1.00 80.25 108 PHE A N 1
ATOM 830 C CA . PHE A 1 108 ? -2.162 -2.171 18.213 1.00 80.25 108 PHE A CA 1
ATOM 831 C C . PHE A 1 108 ? -3.620 -2.015 17.762 1.00 80.25 108 PHE A C 1
ATOM 833 O O . PHE A 1 108 ? -3.986 -0.959 17.248 1.00 80.25 108 PHE A O 1
ATOM 840 N N . GLY A 1 109 ? -4.428 -3.070 17.901 1.00 88.69 109 GLY A N 1
ATOM 841 C CA . GLY A 1 109 ? -5.848 -3.073 17.572 1.00 88.69 109 GLY A CA 1
ATOM 842 C C . GLY A 1 109 ? -6.227 -3.951 16.382 1.00 88.69 109 GLY A C 1
ATOM 843 O O . GLY A 1 109 ? -5.500 -4.871 15.992 1.00 88.69 109 GLY A O 1
ATOM 844 N N . THR A 1 110 ? -7.413 -3.684 15.838 1.00 92.81 110 THR A N 1
ATOM 845 C CA . THR A 1 110 ? -8.051 -4.510 14.803 1.00 92.81 110 THR A CA 1
ATOM 846 C C . THR A 1 110 ? -8.076 -3.765 13.479 1.00 92.81 110 THR A C 1
ATOM 848 O O . THR A 1 110 ? -8.407 -2.584 13.430 1.00 92.81 110 THR A O 1
ATOM 851 N N . VAL A 1 111 ? -7.730 -4.456 12.398 1.00 95.19 111 VAL A N 1
ATOM 852 C CA . VAL A 1 111 ? -7.777 -3.925 11.039 1.00 95.19 111 VAL A CA 1
ATOM 853 C C . VAL A 1 111 ? -8.992 -4.506 10.327 1.00 95.19 111 VAL A C 1
ATOM 855 O O . VAL A 1 111 ? -9.136 -5.726 10.231 1.00 95.19 111 VAL A O 1
ATOM 858 N N . TYR A 1 112 ? -9.843 -3.630 9.807 1.00 96.75 112 TYR A N 1
ATOM 859 C CA . TYR A 1 112 ? -11.051 -3.964 9.064 1.00 96.75 112 TYR A CA 1
ATOM 860 C C . TYR A 1 112 ? -10.877 -3.676 7.576 1.00 96.75 112 TYR A C 1
ATOM 862 O O . TYR A 1 112 ? -10.159 -2.753 7.181 1.00 96.75 112 TYR A O 1
ATOM 870 N N . ARG A 1 113 ? -11.557 -4.456 6.739 1.00 97.00 113 ARG A N 1
ATOM 871 C CA . ARG A 1 113 ? -11.681 -4.174 5.307 1.00 97.00 113 ARG A CA 1
ATOM 872 C C . ARG A 1 113 ? -12.704 -3.062 5.098 1.00 97.00 113 ARG A C 1
ATOM 874 O O . ARG A 1 113 ? -13.784 -3.111 5.678 1.00 97.00 113 ARG A O 1
ATOM 881 N N . GLY A 1 114 ? -12.399 -2.117 4.217 1.00 96.31 114 GLY A N 1
ATOM 882 C CA . GLY A 1 114 ? -13.356 -1.107 3.781 1.00 96.31 114 GLY A CA 1
ATOM 883 C C . GLY A 1 114 ? -13.168 -0.680 2.331 1.00 96.31 114 GLY A C 1
ATOM 884 O O . GLY A 1 114 ? -12.248 -1.153 1.657 1.00 96.31 114 GLY A O 1
A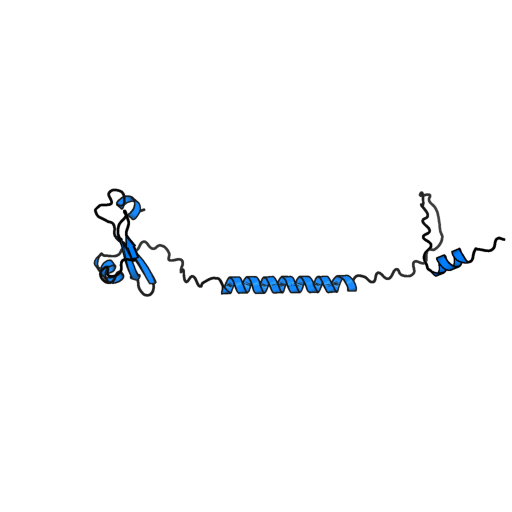TOM 885 N N . HIS A 1 115 ? -14.041 0.205 1.854 1.00 94.81 115 HIS A N 1
ATOM 886 C CA . HIS A 1 115 ? -13.951 0.820 0.526 1.00 94.81 115 HIS A CA 1
ATOM 887 C C . HIS A 1 115 ? -14.239 2.323 0.587 1.00 94.81 115 HIS A C 1
ATOM 889 O O . HIS A 1 115 ? -15.163 2.758 1.270 1.00 94.81 115 HIS A O 1
ATOM 895 N N . ILE A 1 116 ? -13.454 3.108 -0.152 1.00 91.81 116 ILE A N 1
ATOM 896 C CA . ILE A 1 116 ? -13.680 4.538 -0.391 1.00 91.81 116 ILE A CA 1
ATOM 897 C C . ILE A 1 116 ? -13.851 4.707 -1.903 1.00 91.81 116 ILE A C 1
ATOM 899 O O . ILE A 1 116 ? -12.880 4.610 -2.659 1.00 91.81 116 ILE A O 1
ATOM 903 N N . GLY A 1 117 ? -15.095 4.897 -2.352 1.00 88.69 117 GLY A N 1
ATOM 904 C CA . GLY A 1 117 ? -15.442 4.755 -3.770 1.00 88.69 117 GLY A CA 1
ATOM 905 C C . GLY A 1 117 ? -15.076 3.355 -4.275 1.00 88.69 117 GLY A C 1
ATOM 906 O O . GLY A 1 117 ? -15.367 2.364 -3.611 1.00 88.69 117 GLY A O 1
ATOM 907 N N . ASP A 1 118 ? -14.357 3.278 -5.394 1.00 88.69 118 ASP A N 1
ATOM 908 C CA . ASP A 1 118 ? -13.881 2.009 -5.972 1.00 88.69 118 ASP A CA 1
ATOM 909 C C . ASP A 1 118 ? -12.553 1.510 -5.370 1.00 88.69 118 ASP A C 1
ATOM 911 O O . ASP A 1 118 ? -11.993 0.504 -5.810 1.00 88.69 118 ASP A O 1
ATOM 915 N N . THR A 1 119 ? -12.000 2.222 -4.382 1.00 90.38 119 THR A N 1
ATOM 916 C CA . THR A 1 119 ? -10.699 1.884 -3.791 1.00 90.38 119 THR A CA 1
ATOM 917 C C . THR A 1 119 ? -10.884 1.064 -2.524 1.00 90.38 119 THR A C 1
ATOM 919 O O . THR A 1 119 ? -11.470 1.533 -1.550 1.00 90.38 119 THR A O 1
ATOM 922 N N . GLN A 1 120 ? -10.332 -0.150 -2.507 1.00 93.94 120 GLN A N 1
ATOM 923 C CA . GLN A 1 120 ? -10.265 -0.967 -1.300 1.00 93.94 120 GLN A CA 1
ATOM 924 C C . GLN A 1 120 ? -9.243 -0.388 -0.313 1.00 93.94 120 GLN A C 1
ATOM 926 O O . GLN A 1 120 ? -8.105 -0.093 -0.681 1.00 93.94 120 GLN A O 1
ATOM 931 N N . VAL A 1 121 ? -9.639 -0.271 0.952 1.00 94.25 121 VAL A N 1
ATOM 932 C CA . VAL A 1 121 ? -8.814 0.268 2.038 1.00 94.25 121 VAL A CA 1
ATOM 933 C C . VAL A 1 121 ? -8.795 -0.665 3.248 1.00 94.25 121 VAL A C 1
ATOM 935 O O . VAL A 1 121 ? -9.662 -1.526 3.420 1.00 94.25 121 VAL A O 1
ATOM 938 N N . ALA A 1 122 ? -7.791 -0.478 4.100 1.00 95.56 122 ALA A N 1
ATOM 939 C CA . ALA A 1 122 ? -7.673 -1.126 5.398 1.00 95.56 122 ALA A CA 1
ATOM 940 C C . ALA A 1 122 ? -7.838 -0.070 6.497 1.00 95.56 122 ALA A C 1
ATOM 942 O O . ALA A 1 122 ? -7.080 0.898 6.543 1.00 95.56 122 ALA A O 1
ATOM 943 N N . VAL A 1 123 ? -8.821 -0.252 7.376 1.00 94.06 123 VAL A N 1
ATOM 944 C CA . VAL A 1 123 ? -9.109 0.669 8.481 1.00 94.06 123 VAL A CA 1
ATOM 945 C C . VAL A 1 123 ? -8.608 0.050 9.776 1.00 94.06 123 VAL A C 1
ATOM 947 O O . VAL A 1 123 ? -9.156 -0.945 10.246 1.00 94.06 123 VAL A O 1
ATOM 950 N N . LYS A 1 124 ? -7.552 0.623 10.358 1.00 92.81 124 LYS A N 1
ATOM 951 C CA . LYS A 1 124 ? -7.020 0.192 11.654 1.00 92.81 124 LYS A CA 1
ATOM 952 C C . LYS A 1 124 ? -7.726 0.948 12.775 1.00 92.81 124 LYS A C 1
ATOM 954 O O . LYS A 1 124 ? -7.622 2.166 12.854 1.00 92.81 124 LYS A O 1
ATOM 959 N N . MET A 1 125 ? -8.409 0.213 13.643 1.00 89.69 125 MET A N 1
ATOM 960 C CA . MET A 1 125 ? -9.023 0.725 14.864 1.00 89.69 125 MET A CA 1
ATOM 961 C C . MET A 1 125 ? -8.076 0.479 16.032 1.00 89.69 125 MET A C 1
ATOM 963 O O . MET A 1 125 ? -7.639 -0.657 16.237 1.00 89.69 125 MET A O 1
ATOM 967 N N . LEU A 1 126 ? -7.761 1.532 16.786 1.00 85.69 126 LEU A N 1
ATOM 968 C CA . LEU A 1 126 ? -6.987 1.417 18.019 1.00 85.69 126 LEU A CA 1
ATOM 969 C C . LEU A 1 126 ? -7.749 0.600 19.066 1.00 85.69 126 LEU A C 1
ATOM 971 O O . LEU A 1 126 ? -8.971 0.671 19.159 1.00 85.69 126 LEU A O 1
ATOM 975 N N . SER A 1 127 ? -7.006 -0.182 19.846 1.00 80.44 127 SER A N 1
ATOM 976 C CA . SER A 1 127 ? -7.532 -0.876 21.023 1.00 80.44 127 SER A CA 1
ATOM 977 C C . SER A 1 127 ? -7.390 0.013 22.254 1.00 80.44 127 SER A C 1
ATOM 979 O O . SER A 1 127 ? -6.319 0.590 22.444 1.00 80.44 127 SER A O 1
ATOM 981 N N . GLU A 1 128 ? -8.401 0.042 23.126 1.00 72.62 128 GLU A N 1
ATOM 982 C CA . GLU A 1 128 ? -8.357 0.756 24.418 1.00 72.62 128 GLU A CA 1
ATOM 983 C C . GLU A 1 128 ? -7.197 0.284 25.312 1.00 72.62 128 GLU A C 1
ATOM 985 O O . GLU A 1 128 ? -6.628 1.050 26.082 1.00 72.62 128 GLU A O 1
ATOM 990 N N . SER A 1 129 ? -6.774 -0.974 25.167 1.00 69.19 129 SER A N 1
ATOM 991 C CA . SER A 1 129 ? -5.639 -1.536 25.908 1.00 69.19 129 SER A CA 1
ATOM 992 C C . SER A 1 129 ? -4.260 -1.070 25.413 1.00 69.19 129 SER A C 1
ATOM 994 O O . SER A 1 129 ? -3.244 -1.385 26.037 1.00 69.19 129 SER A O 1
ATOM 996 N N . SER A 1 130 ? -4.178 -0.331 24.302 1.00 67.56 130 SER A N 1
ATOM 997 C CA . SER A 1 130 ? -2.907 0.039 23.671 1.00 67.56 130 SER A CA 1
ATOM 998 C C . SER A 1 130 ? -2.319 1.324 24.268 1.00 67.56 130 SER A C 1
ATOM 1000 O O . SER A 1 130 ? -2.284 2.367 23.623 1.00 67.56 130 SER A O 1
ATOM 1002 N N . HIS A 1 131 ? -1.785 1.245 25.491 1.00 61.19 131 HIS A N 1
ATOM 1003 C CA . HIS A 1 131 ? -1.169 2.388 26.194 1.00 61.19 131 HIS A CA 1
ATOM 1004 C C . HIS A 1 131 ? -0.002 3.066 25.433 1.00 61.19 131 HIS A C 1
ATOM 1006 O O . HIS A 1 131 ? 0.318 4.221 25.698 1.00 61.19 131 HIS A O 1
ATOM 1012 N N . GLN A 1 132 ? 0.651 2.379 24.484 1.00 66.00 132 GLN A N 1
ATOM 1013 C CA . GLN A 1 132 ? 1.711 2.950 23.628 1.00 66.00 132 GLN A CA 1
ATOM 1014 C C . GLN A 1 132 ? 1.250 3.256 22.190 1.00 66.00 132 GLN A C 1
ATOM 1016 O O . GLN A 1 132 ? 1.987 3.894 21.433 1.00 66.00 132 GLN A O 1
ATOM 1021 N N . GLY A 1 133 ? 0.056 2.805 21.793 1.00 64.56 133 GLY A N 1
ATOM 1022 C CA . GLY A 1 133 ? -0.404 2.835 20.403 1.00 64.56 133 GLY A CA 1
ATOM 1023 C C . GLY A 1 133 ? -0.843 4.213 19.915 1.00 64.56 133 GLY A C 1
ATOM 1024 O O . GLY A 1 133 ? -0.667 4.511 18.736 1.00 64.56 133 GLY A O 1
ATOM 1025 N N . GLU A 1 134 ? -1.350 5.076 20.802 1.00 67.44 134 GLU A N 1
ATOM 1026 C CA . GLU A 1 134 ? -1.869 6.401 20.426 1.00 67.44 134 GLU A CA 1
ATOM 1027 C C . GLU A 1 134 ? -0.814 7.275 19.735 1.00 67.44 134 GLU A C 1
ATOM 1029 O O . GLU A 1 134 ? -1.078 7.858 18.684 1.00 67.44 134 GLU A O 1
ATOM 1034 N N . LYS A 1 135 ? 0.419 7.298 20.263 1.00 66.44 135 LYS A N 1
ATOM 1035 C CA . LYS A 1 135 ? 1.536 8.054 19.667 1.00 66.44 135 LYS A CA 1
ATOM 1036 C C . LYS A 1 135 ? 1.910 7.539 18.277 1.00 66.44 135 LYS A C 1
ATOM 1038 O O . LYS A 1 135 ? 2.264 8.323 17.407 1.00 66.44 135 LYS A O 1
ATOM 1043 N N . GLN A 1 136 ? 1.816 6.228 18.063 1.00 63.16 136 GLN A N 1
ATOM 1044 C CA . GLN A 1 136 ? 2.140 5.589 16.784 1.00 63.16 136 GLN A CA 1
ATOM 1045 C C . GLN A 1 136 ? 1.006 5.713 15.755 1.00 63.16 136 GLN A C 1
ATOM 1047 O O . GLN A 1 136 ? 1.222 5.454 14.576 1.00 63.16 136 GLN A O 1
ATOM 1052 N N . PHE A 1 137 ? -0.199 6.095 16.187 1.00 67.62 137 PHE A N 1
ATOM 1053 C CA . PHE A 1 137 ? -1.367 6.287 15.323 1.00 67.62 137 PHE A CA 1
ATOM 1054 C C . PHE A 1 137 ? -1.481 7.710 14.768 1.00 67.62 137 PHE A C 1
ATOM 1056 O O . PHE A 1 137 ? -2.129 7.925 13.748 1.00 67.62 137 PHE A O 1
ATOM 1063 N N . GLN A 1 138 ? -0.868 8.682 15.449 1.00 63.06 138 GLN A N 1
ATOM 1064 C CA . GLN A 1 138 ? -0.887 10.095 15.058 1.00 63.06 138 GLN A CA 1
ATOM 1065 C C . GLN A 1 138 ? 0.349 10.539 14.252 1.00 63.06 138 GLN A C 1
ATOM 1067 O O . GLN A 1 138 ? 0.342 11.664 13.743 1.00 63.06 138 GLN A O 1
ATOM 1072 N N . ALA A 1 139 ? 1.375 9.681 14.165 1.00 54.50 139 ALA A N 1
ATOM 1073 C CA . ALA A 1 139 ? 2.650 9.937 13.490 1.00 54.50 139 ALA A CA 1
ATOM 1074 C C . ALA A 1 139 ? 2.540 9.967 11.957 1.00 54.50 139 ALA A C 1
ATOM 1076 O O . ALA A 1 139 ? 1.715 9.211 11.394 1.00 54.50 139 ALA A O 1
#

Organism: Ambrosia artemisiifolia (NCBI:txid4212)

pLDDT: mean 74.86, std 18.23, range [40.06, 97.19]

InterPro domains:
  IPR011009 Protein kinase-like domain superfamily [SSF56112] (82-137)
  IPR017441 Protein kinase, ATP binding site [PS00107] (103-124)

Radius of gyration: 42.93 Å; chains: 1; bounding box: 98×44×88 Å

Foldseek 3Di:
DDDDDVVVVVCVVVVNDDDDDDDPDDDDDDDDDPPPDPPPPCPVVVVVVVVVVVVVVVVVVVVVVVCVVVPPPPPPPPVPPPPVDDDDPVVVCQQQVNQPAWPDQDLQATWGWGDDVPDIDIDGDGDPNNPPNVVVVVD

Secondary structure (DSSP, 8-state):
-PPPPHHHHHHHHTT---------------------------HHHHHHHHHHHHHHHHHHHHHHHHHHHHHS----------------HHHHHHHTTTTT-EEEEETTEEEEEEEETTEEEEEEEPPTT-TTHHHHH--